Protein AF-A0A4Q3CSW8-F1 (afdb_monomer)

Structure (mmCIF, N/CA/C/O backbone):
data_AF-A0A4Q3CSW8-F1
#
_entry.id   AF-A0A4Q3CSW8-F1
#
loop_
_atom_site.group_PDB
_atom_site.id
_atom_site.type_symbol
_atom_site.label_atom_id
_atom_site.label_alt_id
_atom_site.label_comp_id
_atom_site.label_asym_id
_atom_site.label_entity_id
_atom_site.label_seq_id
_atom_site.pdbx_PDB_ins_code
_atom_site.Cartn_x
_atom_site.Cartn_y
_atom_site.Cartn_z
_atom_site.occupancy
_atom_site.B_iso_or_equiv
_atom_site.auth_seq_id
_atom_site.auth_comp_id
_atom_site.auth_asym_id
_atom_site.auth_atom_id
_atom_site.pdbx_PDB_model_num
ATOM 1 N N . MET A 1 1 ? 3.237 -23.848 16.267 1.00 71.69 1 MET A N 1
ATOM 2 C CA . MET A 1 1 ? 3.233 -23.026 15.038 1.00 71.69 1 MET A CA 1
ATOM 3 C C . MET A 1 1 ? 3.574 -23.950 13.875 1.00 71.69 1 MET A C 1
ATOM 5 O O . MET A 1 1 ? 4.681 -24.464 13.853 1.00 71.69 1 MET A O 1
ATOM 9 N N . GLY A 1 2 ? 2.614 -24.285 13.010 1.00 87.44 2 GLY A N 1
ATOM 10 C CA . GLY A 1 2 ? 2.868 -25.109 11.816 1.00 87.44 2 GLY A CA 1
ATOM 11 C C . GLY A 1 2 ? 3.173 -24.229 10.603 1.00 87.44 2 GLY A C 1
ATOM 12 O O . GLY A 1 2 ? 2.742 -23.079 10.579 1.00 87.44 2 GLY A O 1
ATOM 13 N N . ILE A 1 3 ? 3.868 -24.758 9.592 1.00 90.12 3 ILE A N 1
ATOM 14 C CA . ILE A 1 3 ? 4.304 -23.980 8.414 1.00 90.12 3 ILE A CA 1
ATOM 15 C C . ILE A 1 3 ? 3.133 -23.421 7.577 1.00 90.12 3 ILE A C 1
ATOM 17 O O . ILE A 1 3 ? 3.294 -22.443 6.861 1.00 90.12 3 ILE A O 1
ATOM 21 N N . PHE A 1 4 ? 1.936 -24.002 7.726 1.00 94.69 4 PHE A N 1
ATOM 22 C CA . PHE A 1 4 ? 0.692 -23.579 7.067 1.00 94.69 4 PHE A CA 1
ATOM 23 C C . PHE A 1 4 ? -0.362 -23.027 8.041 1.00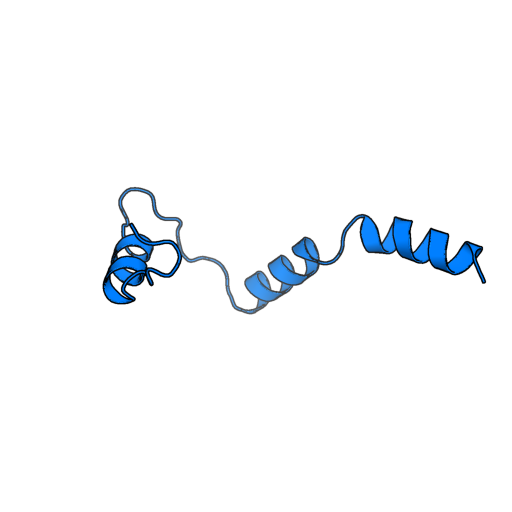 94.69 4 PHE A C 1
ATOM 25 O O . PHE A 1 4 ? -1.547 -22.948 7.711 1.00 94.69 4 PHE A O 1
ATOM 32 N N . ALA A 1 5 ? 0.027 -22.687 9.272 1.00 93.62 5 ALA A N 1
ATOM 33 C CA . ALA A 1 5 ? -0.913 -22.129 10.237 1.00 93.62 5 ALA A CA 1
ATOM 34 C C . ALA A 1 5 ? -1.384 -20.735 9.786 1.00 93.62 5 ALA A C 1
ATOM 36 O O . ALA A 1 5 ? -0.572 -19.854 9.511 1.00 93.62 5 ALA A O 1
ATOM 37 N N . LYS A 1 6 ? -2.705 -20.523 9.744 1.00 93.25 6 LYS A N 1
ATOM 38 C CA . LYS A 1 6 ? -3.310 -19.210 9.480 1.00 93.25 6 LYS A CA 1
ATOM 39 C C . LYS A 1 6 ? -3.558 -18.480 10.792 1.00 93.25 6 LYS A C 1
ATOM 41 O O . LYS A 1 6 ? -4.132 -19.052 11.718 1.00 93.25 6 LYS A O 1
ATOM 46 N N . LYS A 1 7 ? -3.174 -17.208 10.854 1.00 93.50 7 LYS A N 1
ATOM 47 C CA . LYS A 1 7 ? -3.510 -16.335 11.981 1.00 93.50 7 LYS A CA 1
ATOM 48 C C . LYS A 1 7 ? -5.012 -16.047 11.984 1.00 93.50 7 LYS A C 1
ATOM 50 O O . LYS A 1 7 ? -5.601 -15.854 10.919 1.00 93.50 7 LYS A O 1
ATOM 55 N N . GLN A 1 8 ? -5.641 -16.051 13.160 1.00 95.38 8 GLN A N 1
ATOM 56 C CA . GLN A 1 8 ? -7.071 -15.756 13.248 1.00 95.38 8 GLN A CA 1
ATOM 57 C C . GLN A 1 8 ? -7.334 -14.279 12.935 1.00 95.38 8 GLN A C 1
ATOM 59 O O . GLN A 1 8 ? -6.594 -13.399 13.374 1.00 95.38 8 GLN A O 1
ATOM 64 N N . LEU A 1 9 ? -8.423 -14.000 12.213 1.00 94.56 9 LEU A N 1
ATOM 65 C CA . LEU A 1 9 ? -8.806 -12.632 11.852 1.00 94.56 9 LEU A CA 1
ATOM 66 C C . LEU A 1 9 ? -9.079 -11.763 13.088 1.00 94.56 9 LEU A C 1
ATOM 68 O O . LEU A 1 9 ? -8.669 -10.608 13.133 1.00 94.56 9 LEU A O 1
ATOM 72 N N . SER A 1 10 ? -9.722 -12.332 14.108 1.00 95.75 10 SER A N 1
ATOM 73 C CA . SER A 1 10 ? -9.973 -11.666 15.391 1.00 95.75 10 SER A CA 1
ATOM 74 C C . SER A 1 10 ? -8.682 -11.189 16.057 1.00 95.75 10 SER A C 1
ATOM 76 O O . SER A 1 10 ? -8.634 -10.070 16.559 1.00 95.75 10 SER A O 1
ATOM 78 N N . GLN A 1 11 ? -7.624 -12.003 16.007 1.00 94.44 11 GLN A N 1
ATOM 79 C CA . GLN A 1 11 ? -6.313 -11.652 16.554 1.00 94.44 11 GLN A CA 1
ATOM 80 C C . GLN A 1 11 ? -5.673 -10.492 15.783 1.00 94.44 11 GLN A C 1
ATOM 82 O O . GLN A 1 11 ? -5.184 -9.554 16.398 1.00 94.44 11 GLN A O 1
ATOM 87 N N . LEU A 1 12 ? -5.733 -10.510 14.446 1.00 93.00 12 LEU A N 1
ATOM 88 C CA . LEU A 1 12 ? -5.216 -9.416 13.611 1.00 93.00 12 LEU A CA 1
ATOM 89 C C . LEU A 1 12 ? -5.923 -8.083 13.894 1.00 93.00 12 LEU A C 1
ATOM 91 O O . LEU A 1 12 ? -5.280 -7.040 13.964 1.00 93.00 12 LEU A O 1
ATOM 95 N N . ILE A 1 13 ? -7.248 -8.117 14.063 1.00 92.94 13 ILE A N 1
ATOM 96 C CA . ILE A 1 13 ? -8.045 -6.924 14.373 1.00 92.94 13 ILE A CA 1
ATOM 97 C C . ILE A 1 13 ? -7.727 -6.411 15.782 1.00 92.94 13 ILE A C 1
ATOM 99 O O . ILE A 1 13 ? -7.646 -5.201 15.976 1.00 92.94 13 ILE A O 1
ATOM 103 N N . ALA A 1 14 ? -7.544 -7.303 16.759 1.00 91.94 14 ALA A N 1
ATOM 104 C CA . ALA A 1 14 ? -7.174 -6.919 18.119 1.00 91.94 14 ALA A CA 1
ATOM 105 C C . ALA A 1 14 ? -5.815 -6.201 18.150 1.00 91.94 14 ALA A C 1
ATOM 107 O O . ALA A 1 14 ? -5.728 -5.102 18.688 1.00 91.94 14 ALA A O 1
ATOM 108 N N . GLU A 1 15 ? -4.800 -6.763 17.488 1.00 90.75 15 GLU A N 1
ATOM 109 C CA . GLU A 1 15 ? -3.463 -6.159 17.378 1.00 90.75 15 GLU A CA 1
ATOM 110 C C . GLU A 1 15 ? -3.487 -4.807 16.651 1.00 90.75 15 GLU A C 1
ATOM 112 O O . GLU A 1 15 ? -2.842 -3.856 17.079 1.00 90.75 15 GLU A O 1
ATOM 117 N N . ALA A 1 16 ? -4.270 -4.679 15.572 1.00 88.25 16 ALA A N 1
ATOM 118 C CA . ALA A 1 16 ? -4.391 -3.421 14.831 1.00 88.25 16 ALA A CA 1
ATOM 119 C C . ALA A 1 16 ? -5.087 -2.299 15.630 1.00 88.25 16 ALA A C 1
ATOM 121 O O . ALA A 1 16 ? -4.917 -1.121 15.311 1.00 88.25 16 ALA A O 1
ATOM 122 N N . ASN A 1 17 ? -5.893 -2.659 16.632 1.00 86.94 17 ASN A N 1
ATOM 123 C CA . ASN A 1 17 ? -6.618 -1.721 17.492 1.00 86.94 17 ASN A CA 1
ATOM 124 C C . ASN A 1 17 ? -5.891 -1.424 18.812 1.00 86.94 17 ASN A C 1
ATOM 126 O O . ASN A 1 17 ? -6.360 -0.576 19.574 1.00 86.94 17 ASN A O 1
ATOM 130 N N . GLU A 1 18 ? -4.776 -2.098 19.100 1.00 84.88 18 GLU A N 1
ATOM 131 C CA . GLU A 1 18 ? -4.002 -1.888 20.320 1.00 84.88 18 GLU A CA 1
ATOM 132 C C . GLU A 1 18 ? -3.428 -0.460 20.334 1.00 84.88 18 GLU A C 1
ATOM 134 O O . GLU A 1 18 ? -2.513 -0.100 19.593 1.00 84.88 18 GLU A O 1
ATOM 139 N N . SER A 1 19 ? -4.048 0.402 21.144 1.00 65.50 19 SER A N 1
ATOM 140 C CA . SER A 1 19 ? -3.882 1.856 21.050 1.00 65.50 1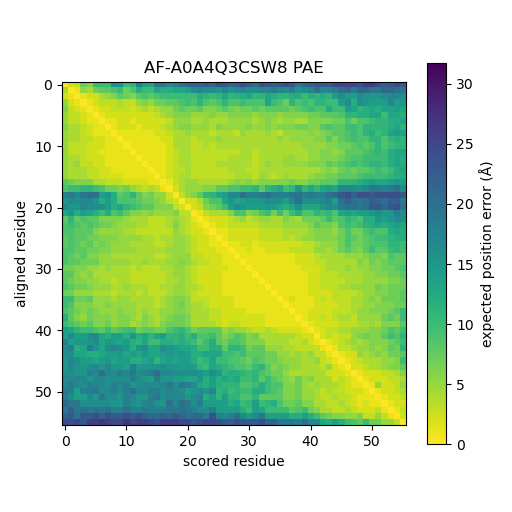9 SER A CA 1
ATOM 141 C C . SER A 1 19 ? -2.777 2.422 21.943 1.00 65.50 19 SER A C 1
ATOM 143 O O . SER A 1 19 ? -2.483 3.610 21.813 1.00 65.50 19 SER A O 1
ATOM 145 N N . GLU A 1 20 ? -2.146 1.629 22.820 1.00 69.44 20 GLU A N 1
ATOM 146 C CA . GLU A 1 20 ? -1.107 2.140 23.735 1.00 69.44 20 GLU A CA 1
ATOM 147 C C . GLU A 1 20 ? 0.078 2.787 22.995 1.00 69.44 20 GLU A C 1
ATOM 149 O O . GLU A 1 20 ? 0.752 3.652 23.551 1.00 69.44 20 GLU A O 1
ATOM 154 N N . LYS A 1 21 ? 0.316 2.422 21.724 1.00 73.12 21 LYS A N 1
ATOM 155 C CA . LYS A 1 21 ? 1.369 3.002 20.865 1.00 73.12 21 LYS A CA 1
ATOM 156 C C . LYS A 1 21 ? 0.910 3.294 19.427 1.00 73.12 21 LYS A C 1
ATOM 158 O O . LYS A 1 21 ? 1.736 3.400 18.522 1.00 73.12 21 LYS A O 1
ATOM 163 N N . GLY A 1 22 ? -0.400 3.390 19.195 1.00 77.69 22 GLY A N 1
ATOM 164 C CA . GLY A 1 22 ? -0.968 3.565 17.854 1.00 77.69 22 GLY A CA 1
ATOM 165 C C . GLY A 1 22 ? -0.750 4.968 17.270 1.00 77.69 22 GLY A C 1
ATOM 166 O O . GLY A 1 22 ? -0.716 5.963 17.995 1.00 77.69 22 GLY A O 1
ATOM 167 N N . LEU A 1 23 ? -0.645 5.074 15.940 1.00 86.50 23 LEU A N 1
ATOM 168 C CA . LEU A 1 23 ? -0.631 6.369 15.249 1.00 86.50 23 LEU A CA 1
ATOM 169 C C . LEU A 1 23 ? -2.051 6.936 15.100 1.00 86.50 23 LEU A C 1
ATOM 171 O O . LEU A 1 23 ? -3.018 6.202 14.888 1.00 86.50 23 LEU A O 1
ATOM 175 N N . LYS A 1 24 ? -2.178 8.270 15.131 1.00 87.19 24 LYS A N 1
ATOM 176 C CA . LYS A 1 24 ? -3.433 8.945 14.768 1.00 87.19 24 LYS A CA 1
ATOM 177 C C . LYS A 1 24 ? -3.763 8.665 13.297 1.00 87.19 24 LYS A C 1
ATOM 179 O O . LYS A 1 24 ? -2.920 8.858 12.424 1.00 87.19 24 LYS A O 1
ATOM 184 N N . LYS A 1 25 ? -5.005 8.264 13.012 1.00 88.31 25 LYS A N 1
ATOM 185 C CA . LYS A 1 25 ? -5.506 8.044 11.644 1.00 88.31 25 LYS A CA 1
ATOM 186 C C . LYS A 1 25 ? -5.743 9.386 10.944 1.00 88.31 25 LYS A C 1
ATOM 188 O O . LYS A 1 25 ? -6.840 9.929 11.006 1.00 88.31 25 LYS A O 1
ATOM 193 N N . THR A 1 26 ? -4.703 9.937 10.325 1.00 92.56 26 THR A N 1
ATOM 19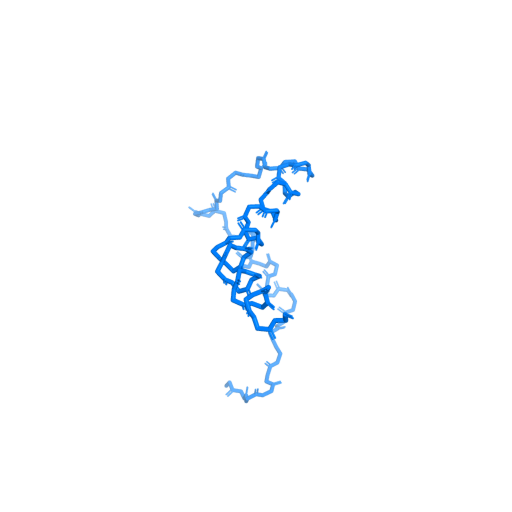4 C CA . THR A 1 26 ? -4.734 11.269 9.690 1.00 92.56 26 THR A CA 1
ATOM 195 C C . THR A 1 26 ? -4.739 11.233 8.162 1.00 92.56 26 THR A C 1
ATOM 197 O O . THR A 1 26 ? -5.063 12.242 7.540 1.00 92.56 26 THR A O 1
ATOM 200 N N . LEU A 1 27 ? -4.391 10.102 7.540 1.00 94.75 27 LEU A N 1
ATOM 201 C CA . LEU A 1 27 ? -4.331 9.993 6.083 1.00 94.75 27 LEU A CA 1
ATOM 202 C C . LEU A 1 27 ? -5.734 9.840 5.478 1.00 94.75 27 LEU A C 1
ATOM 204 O O . LEU A 1 27 ? -6.476 8.919 5.820 1.00 94.75 27 LEU A O 1
ATOM 208 N N . SER A 1 28 ? -6.067 10.728 4.540 1.00 96.25 28 SER A N 1
ATOM 209 C CA . SER A 1 28 ? -7.235 10.619 3.662 1.00 96.25 28 SER A CA 1
ATOM 210 C C . SER A 1 28 ? -6.957 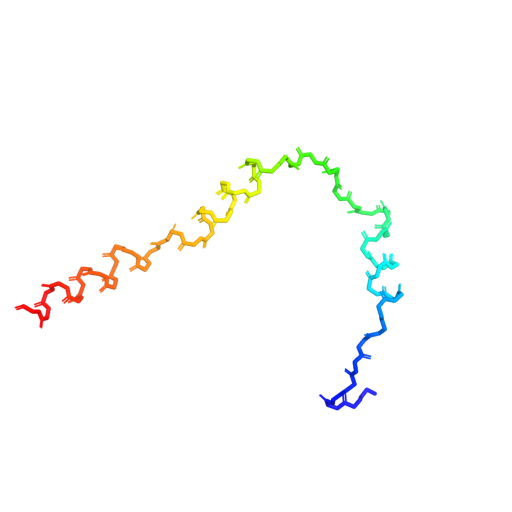9.690 2.471 1.00 96.25 28 SER A C 1
ATOM 212 O O . SER A 1 28 ? -5.820 9.281 2.234 1.00 96.25 28 SER A O 1
ATOM 214 N N . ALA A 1 29 ? -7.983 9.398 1.666 1.00 97.62 29 ALA A N 1
ATOM 215 C CA . ALA A 1 29 ? -7.830 8.592 0.453 1.00 97.62 29 ALA A CA 1
ATOM 216 C C . ALA A 1 29 ? -6.756 9.151 -0.500 1.00 97.62 29 ALA A C 1
ATOM 218 O O . ALA A 1 29 ? -5.930 8.396 -1.005 1.00 97.62 29 ALA A O 1
ATOM 219 N N . SER A 1 30 ? -6.710 10.472 -0.696 1.00 97.81 30 SER A N 1
ATOM 220 C CA . SER A 1 30 ? -5.693 11.105 -1.544 1.00 97.81 30 SER A CA 1
ATOM 221 C C . SER A 1 30 ? -4.283 10.978 -0.964 1.00 97.81 30 SER A C 1
ATOM 223 O O . SER A 1 30 ? -3.344 10.723 -1.713 1.00 97.81 30 SER A O 1
ATOM 225 N N . ALA A 1 31 ? -4.134 11.089 0.360 1.00 97.25 31 ALA A N 1
ATOM 226 C CA . ALA A 1 31 ? -2.852 10.896 1.037 1.00 97.25 31 ALA A CA 1
ATOM 227 C C . ALA A 1 31 ? -2.362 9.437 0.964 1.00 97.25 31 ALA A C 1
ATOM 229 O O . ALA A 1 31 ? -1.165 9.185 0.863 1.00 97.25 31 ALA A O 1
ATOM 230 N N . LEU A 1 32 ? -3.277 8.462 0.984 1.00 96.62 32 LEU A N 1
ATOM 231 C CA . LEU A 1 32 ? -2.935 7.051 0.781 1.00 96.62 32 LEU A CA 1
ATOM 232 C C . LEU A 1 32 ? -2.503 6.770 -0.665 1.00 96.62 32 LEU A C 1
ATOM 234 O O . LEU A 1 32 ? -1.552 6.021 -0.883 1.00 96.62 32 LEU A O 1
ATOM 238 N N . VAL A 1 33 ? -3.154 7.396 -1.651 1.00 97.25 33 VAL A N 1
ATOM 239 C CA . VAL A 1 33 ? -2.749 7.290 -3.063 1.00 97.25 33 VAL A CA 1
ATOM 240 C C . VAL A 1 33 ? -1.359 7.888 -3.279 1.00 97.25 33 VAL A C 1
ATOM 242 O O . VAL A 1 33 ? -0.516 7.243 -3.900 1.00 97.25 33 VAL A O 1
ATOM 245 N N . SER A 1 34 ? -1.082 9.080 -2.738 1.00 96.50 34 SER A N 1
ATOM 246 C CA . SER A 1 34 ? 0.243 9.698 -2.872 1.00 96.50 34 SER A CA 1
ATOM 247 C C . SER A 1 34 ? 1.341 8.879 -2.188 1.00 96.50 34 SER A C 1
ATOM 249 O O . SER A 1 34 ? 2.421 8.730 -2.762 1.00 96.50 34 SER A O 1
ATOM 251 N N . LEU A 1 35 ? 1.055 8.279 -1.025 1.00 96.38 35 LEU A N 1
ATOM 252 C CA . LEU A 1 35 ? 1.957 7.331 -0.363 1.00 96.38 35 LEU A CA 1
ATOM 253 C C . LEU A 1 35 ? 2.287 6.141 -1.276 1.00 96.38 35 LEU A C 1
ATOM 255 O O . LEU A 1 35 ? 3.454 5.780 -1.406 1.00 96.38 35 LEU A O 1
ATOM 259 N N . GLY A 1 36 ? 1.281 5.558 -1.934 1.00 94.62 36 GLY A N 1
ATOM 260 C CA . GLY A 1 36 ? 1.476 4.453 -2.876 1.00 94.62 36 GLY A CA 1
ATOM 261 C C . GLY A 1 36 ? 2.355 4.839 -4.067 1.00 94.62 36 GLY A C 1
ATOM 262 O O . GLY A 1 36 ? 3.294 4.118 -4.393 1.00 94.62 36 GLY A O 1
ATOM 263 N N . ILE A 1 37 ? 2.106 6.002 -4.676 1.00 95.25 37 ILE A N 1
ATOM 264 C CA . ILE A 1 37 ? 2.916 6.509 -5.795 1.00 95.25 37 ILE A CA 1
ATOM 265 C C . ILE A 1 37 ? 4.376 6.690 -5.365 1.00 95.25 37 ILE A C 1
ATOM 267 O O . ILE A 1 37 ? 5.272 6.198 -6.048 1.00 95.25 37 ILE A O 1
ATOM 271 N N . GLY A 1 38 ? 4.615 7.344 -4.224 1.00 92.19 38 GLY A N 1
ATOM 272 C CA . GLY A 1 38 ? 5.968 7.565 -3.708 1.00 92.19 38 GLY A CA 1
ATOM 273 C C . GLY A 1 38 ? 6.694 6.275 -3.318 1.00 92.19 38 GLY A C 1
ATOM 274 O O . GLY A 1 38 ? 7.909 6.196 -3.459 1.00 92.19 38 GLY A O 1
ATOM 275 N N . ALA A 1 39 ? 5.966 5.250 -2.865 1.00 93.62 39 ALA A N 1
ATOM 276 C CA . ALA A 1 39 ? 6.541 3.946 -2.543 1.00 93.62 39 ALA A CA 1
ATOM 277 C C . ALA A 1 39 ? 6.865 3.095 -3.788 1.00 93.62 39 ALA A C 1
ATOM 279 O O . ALA A 1 39 ? 7.753 2.247 -3.725 1.00 93.62 39 ALA A O 1
ATOM 280 N N . ILE A 1 40 ? 6.151 3.297 -4.904 1.00 91.44 40 ILE A N 1
ATOM 281 C CA . ILE A 1 40 ? 6.334 2.536 -6.154 1.00 91.44 40 ILE A CA 1
ATOM 282 C C . ILE A 1 40 ? 7.378 3.193 -7.062 1.00 91.44 40 ILE A C 1
ATOM 284 O O . ILE A 1 40 ? 8.241 2.513 -7.619 1.00 91.44 40 ILE A O 1
ATOM 288 N N . ILE A 1 41 ? 7.293 4.511 -7.248 1.00 90.25 41 ILE A N 1
ATOM 289 C CA . ILE A 1 41 ? 8.180 5.241 -8.153 1.00 90.25 41 ILE A CA 1
ATOM 290 C C . ILE A 1 41 ? 9.488 5.536 -7.418 1.00 90.25 41 ILE A C 1
ATOM 292 O O . ILE A 1 41 ? 9.571 6.455 -6.609 1.00 90.25 41 ILE A O 1
ATOM 296 N N . GLY A 1 42 ? 10.521 4.751 -7.721 1.00 80.88 42 GLY A N 1
ATOM 297 C CA . GLY A 1 42 ? 11.853 4.891 -7.133 1.00 80.88 42 GLY A CA 1
ATOM 298 C C . GLY A 1 42 ? 12.976 4.677 -8.144 1.00 80.88 42 GLY A C 1
ATOM 299 O O . GLY A 1 42 ? 12.791 4.827 -9.352 1.00 80.88 42 GLY A O 1
ATOM 300 N N . ALA A 1 43 ? 14.153 4.283 -7.652 1.00 83.56 43 ALA A N 1
ATOM 301 C CA . ALA A 1 43 ? 15.365 4.122 -8.461 1.00 83.56 43 ALA A CA 1
ATOM 302 C C . ALA A 1 43 ? 15.185 3.206 -9.689 1.00 83.56 43 ALA A C 1
ATOM 304 O O . ALA A 1 43 ? 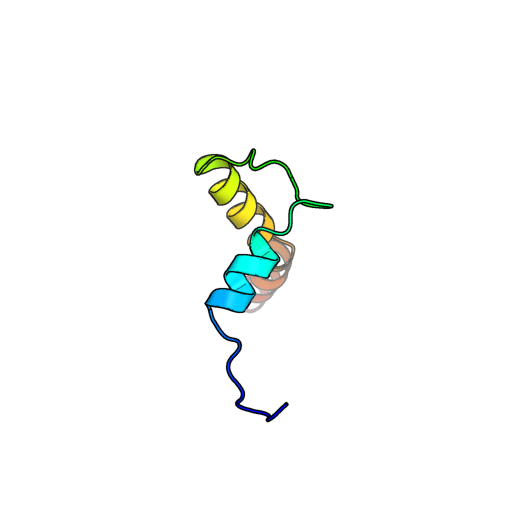15.807 3.435 -10.723 1.00 83.56 43 ALA A O 1
ATOM 305 N N . GLY A 1 44 ? 14.291 2.213 -9.613 1.00 80.12 44 GLY A N 1
ATOM 306 C CA . GLY A 1 44 ? 14.012 1.291 -10.717 1.00 80.12 44 GLY A CA 1
ATOM 307 C C . GLY A 1 44 ? 13.559 1.982 -12.008 1.00 80.12 44 GLY A C 1
ATOM 308 O O . GLY A 1 44 ? 13.997 1.578 -13.081 1.00 80.12 44 GLY A O 1
ATOM 309 N N . LEU A 1 45 ? 12.770 3.060 -11.922 1.00 84.12 45 LEU A N 1
ATOM 310 C CA . LEU A 1 45 ? 12.283 3.780 -13.105 1.00 84.12 45 LEU A CA 1
ATOM 311 C C . LEU A 1 45 ? 13.389 4.581 -13.814 1.00 84.12 45 LEU A C 1
ATOM 313 O O . LEU A 1 45 ? 13.285 4.847 -15.008 1.00 84.12 45 LEU A O 1
ATOM 317 N N . PHE A 1 46 ? 14.467 4.936 -13.118 1.00 74.75 46 PHE A N 1
ATOM 318 C CA . PHE A 1 46 ? 15.593 5.656 -13.719 1.00 74.75 46 PHE A CA 1
ATOM 319 C C . PHE A 1 46 ? 16.725 4.716 -14.140 1.00 74.75 46 PHE A C 1
ATOM 321 O O . PHE A 1 46 ? 17.343 4.932 -15.178 1.00 74.75 46 PHE A O 1
ATOM 328 N N . SER A 1 47 ? 16.977 3.649 -13.378 1.00 83.50 47 SER A N 1
ATOM 329 C CA . SER A 1 47 ? 18.056 2.703 -13.674 1.00 83.50 47 SER A CA 1
ATOM 330 C C . SER A 1 47 ? 17.636 1.619 -14.662 1.00 83.50 47 SER A C 1
ATOM 332 O O . SER A 1 47 ? 18.299 1.423 -15.676 1.00 83.50 47 SER A O 1
ATOM 334 N N . LEU A 1 48 ? 16.538 0.907 -14.386 1.00 85.81 48 LEU A N 1
ATOM 335 C CA . LEU A 1 48 ? 16.171 -0.281 -15.158 1.00 85.81 48 LEU A CA 1
ATOM 336 C C . LEU A 1 48 ? 15.665 0.100 -16.547 1.00 85.81 48 LEU A C 1
ATOM 338 O O . LEU A 1 48 ? 16.047 -0.516 -17.533 1.00 85.81 48 LEU A O 1
ATOM 342 N N . THR A 1 49 ? 14.870 1.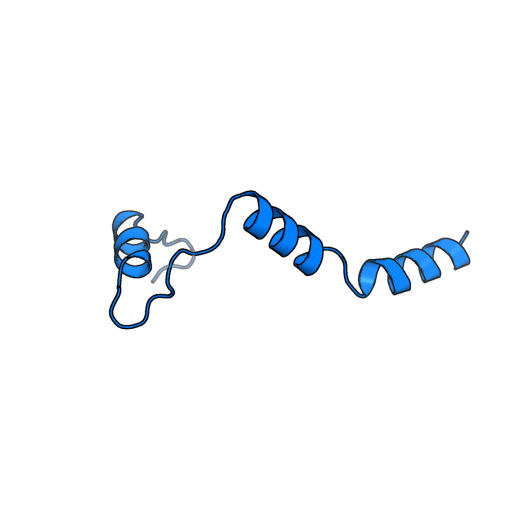162 -16.629 1.00 84.00 49 THR A N 1
ATOM 343 C CA . THR A 1 49 ? 14.380 1.702 -17.901 1.00 84.00 49 THR A CA 1
ATOM 344 C C . THR A 1 49 ? 15.511 2.293 -18.741 1.00 84.00 49 THR A C 1
ATOM 346 O O . THR A 1 49 ? 15.501 2.128 -19.953 1.00 84.00 49 THR A O 1
ATOM 349 N N . GLY A 1 50 ? 16.508 2.930 -18.113 1.00 81.69 50 GLY A N 1
ATOM 350 C CA . GLY A 1 50 ? 17.695 3.438 -18.806 1.00 81.69 50 GLY A CA 1
ATOM 351 C C . GLY A 1 50 ? 18.559 2.321 -19.396 1.00 81.69 50 GLY A C 1
ATOM 352 O O . GLY A 1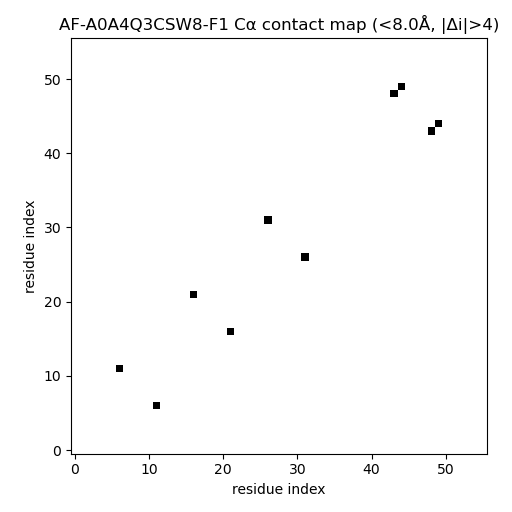 50 ? 18.952 2.409 -20.553 1.00 81.69 50 GLY A O 1
ATOM 353 N N . MET A 1 51 ? 18.795 1.244 -18.637 1.00 82.31 51 MET A N 1
ATOM 354 C CA . MET A 1 51 ? 19.484 0.052 -19.154 1.00 82.31 51 MET A CA 1
ATOM 355 C C . MET A 1 51 ? 18.671 -0.637 -20.258 1.00 82.31 51 MET A C 1
ATOM 357 O O . MET A 1 51 ? 19.208 -0.917 -21.320 1.00 82.31 51 MET A O 1
ATOM 361 N N . ALA A 1 52 ? 17.363 -0.826 -20.062 1.00 85.12 52 ALA A N 1
ATOM 362 C CA .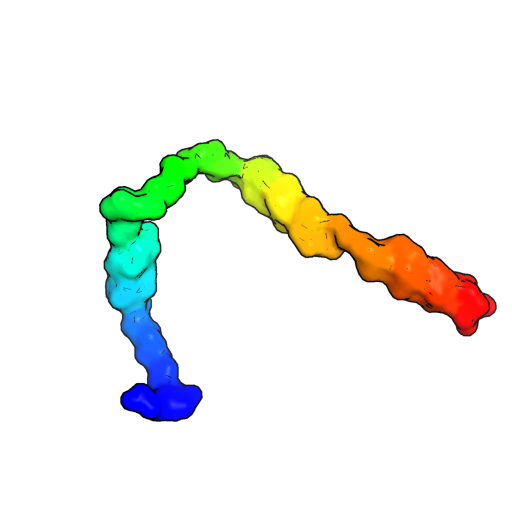 ALA A 1 52 ? 16.497 -1.441 -21.070 1.00 85.12 52 ALA A CA 1
ATOM 363 C C . ALA A 1 52 ? 16.428 -0.634 -22.382 1.00 85.12 52 ALA A C 1
ATOM 365 O O . ALA A 1 52 ? 16.290 -1.221 -23.453 1.00 85.12 52 ALA A O 1
ATOM 366 N N . ALA A 1 53 ? 16.526 0.697 -22.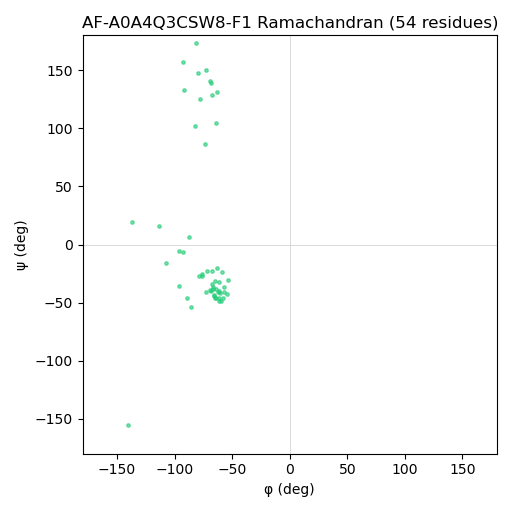300 1.00 85.50 53 ALA A N 1
ATOM 367 C CA . ALA A 1 53 ? 16.591 1.581 -23.461 1.00 85.50 53 ALA A CA 1
ATOM 368 C C . ALA A 1 53 ? 17.966 1.582 -24.150 1.00 85.50 53 ALA A C 1
ATOM 370 O O . ALA A 1 53 ? 18.032 1.909 -25.326 1.00 85.50 53 ALA A O 1
ATOM 371 N N . ALA A 1 54 ? 19.045 1.254 -23.433 1.00 86.62 54 ALA A N 1
ATOM 372 C CA . ALA A 1 54 ? 20.384 1.119 -24.009 1.00 86.62 54 ALA A CA 1
ATOM 373 C C . ALA A 1 54 ? 20.585 -0.225 -24.735 1.00 86.62 54 ALA A C 1
ATOM 375 O O . ALA A 1 54 ? 21.399 -0.301 -25.650 1.00 86.62 54 ALA A O 1
ATOM 376 N N . ASP A 1 55 ? 19.846 -1.262 -24.326 1.00 81.56 55 ASP A N 1
ATOM 377 C CA . ASP A 1 55 ? 19.893 -2.614 -24.901 1.00 81.56 55 ASP A CA 1
ATOM 378 C C . ASP A 1 55 ? 18.948 -2.820 -26.115 1.00 81.56 55 ASP A C 1
ATOM 380 O O . ASP A 1 55 ? 18.808 -3.947 -26.596 1.00 81.56 55 ASP A O 1
ATOM 384 N N . ASN A 1 56 ? 18.292 -1.765 -26.620 1.00 58.19 56 ASN A N 1
ATOM 385 C CA . ASN A 1 56 ? 17.512 -1.757 -27.876 1.00 58.19 56 ASN A CA 1
ATOM 386 C C . ASN A 1 56 ? 18.055 -0.707 -28.850 1.00 58.19 56 ASN A C 1
ATOM 388 O O . ASN A 1 56 ? 17.854 -0.901 -30.071 1.00 58.19 56 ASN A O 1
#

Sequence (56 aa):
MGIFAKKQLSQLIAEANESEKGLKKTLSASALVSLGIGAIIGAGLFSLTGMAAADN

Solvent-accessible surface area (backbone atoms only — not comparable to full-atom values): 3713 Å² total; per-residue (Å²): 138,58,102,81,64,76,82,56,68,70,56,56,54,52,62,76,60,52,62,96,80,54,79,82,94,76,76,49,74,68,53,52,52,51,51,50,50,61,72,67,65,51,69,61,70,63,51,52,51,50,51,57,60,71,77,108

Foldseek 3Di:
DDPPDDDDPVVVVVVQPPVPPDDDPDDDPVNVVVVVVVVPDDPCVVPVVVVVVVVD

Secondary structure (DSSP, 8-state):
--TTPPPPHHHHHHHHH-GGGPPP----HHHHHHHHHHHHSSHHHHHHHHHHHH--

Mean predicted aligned error: 7.69 Å

pLDDT: mean 87.84, std 8.58, range [58.19, 97.81]

Radius of gyration: 19.61 Å; Cα contacts (8 Å, |Δi|>4): 5; chains: 1; bounding box: 30×36×52 Å